Protein AF-A0A925LRU7-F1 (afdb_monomer_lite)

pLDDT: mean 85.15, std 11.91, range [51.22, 96.12]

Structure (mmCIF, N/CA/C/O backbone):
data_AF-A0A925LRU7-F1
#
_entry.id   AF-A0A925LRU7-F1
#
loop_
_atom_site.group_PDB
_atom_site.id
_atom_site.type_symbol
_atom_site.label_atom_id
_atom_site.label_alt_id
_atom_site.label_comp_id
_atom_site.label_asym_id
_atom_site.label_entity_id
_atom_site.label_seq_id
_atom_site.pdbx_PDB_ins_code
_atom_site.Cartn_x
_atom_site.Cartn_y
_atom_site.Cartn_z
_atom_site.occupancy
_atom_site.B_iso_or_equiv
_atom_site.auth_seq_id
_atom_site.auth_comp_id
_atom_site.auth_asym_id
_atom_site.auth_atom_id
_atom_site.pdbx_PDB_model_num
ATOM 1 N N . MET A 1 1 ? 1.464 6.240 -2.979 1.00 68.75 1 MET A N 1
ATOM 2 C CA . MET A 1 1 ? 2.569 7.164 -2.579 1.00 68.75 1 MET A CA 1
ATOM 3 C C . MET A 1 1 ? 3.927 6.529 -2.891 1.00 68.75 1 MET A C 1
ATOM 5 O O . MET A 1 1 ? 3.988 5.312 -2.997 1.00 68.75 1 MET A O 1
ATOM 9 N N . SER A 1 2 ? 5.012 7.292 -3.079 1.00 68.50 2 SER A N 1
ATOM 10 C CA . SER A 1 2 ? 6.356 6.721 -3.311 1.00 68.50 2 SER A CA 1
ATOM 11 C C . SER A 1 2 ? 7.151 6.608 -2.010 1.00 68.50 2 SER A C 1
ATOM 13 O O . SER A 1 2 ? 7.086 7.507 -1.175 1.00 68.50 2 SER A O 1
ATOM 15 N N . VAL A 1 3 ? 7.921 5.531 -1.853 1.00 72.81 3 VAL A N 1
ATOM 16 C CA . VAL A 1 3 ? 8.814 5.321 -0.700 1.00 72.81 3 VAL A CA 1
ATOM 17 C C . VAL A 1 3 ? 10.256 5.408 -1.173 1.00 72.81 3 VAL A C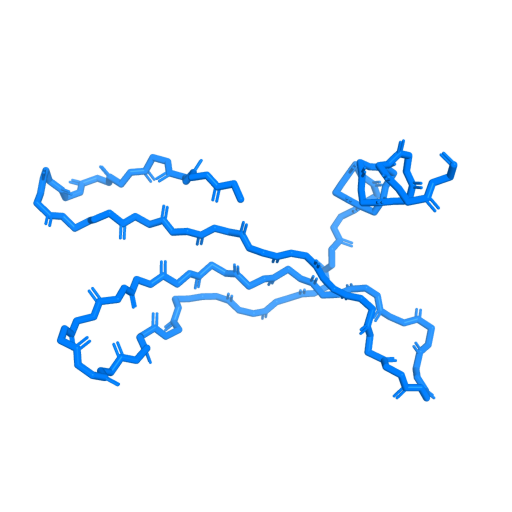 1
ATOM 19 O O . VAL A 1 3 ? 10.582 4.923 -2.259 1.00 72.81 3 VAL A O 1
ATOM 22 N N . GLU A 1 4 ? 11.127 6.005 -0.361 1.00 72.44 4 GLU A N 1
ATOM 23 C CA . GLU A 1 4 ? 12.555 6.024 -0.657 1.00 72.44 4 GLU A CA 1
ATOM 24 C C . GLU A 1 4 ? 13.115 4.603 -0.807 1.00 72.44 4 GLU A C 1
ATOM 26 O O . GLU A 1 4 ? 12.772 3.656 -0.088 1.00 72.44 4 GLU A O 1
ATOM 31 N N . SER A 1 5 ? 13.983 4.452 -1.800 1.00 63.62 5 SER A N 1
ATOM 32 C CA . SER A 1 5 ? 14.648 3.200 -2.113 1.00 63.62 5 SER A CA 1
ATOM 33 C C . SER A 1 5 ? 16.140 3.374 -1.912 1.00 63.62 5 SER A C 1
ATOM 35 O O . SER A 1 5 ? 16.745 4.276 -2.478 1.00 63.62 5 SER A O 1
ATOM 37 N N . HIS A 1 6 ? 16.757 2.455 -1.171 1.00 65.56 6 HIS A N 1
ATOM 38 C CA . HIS A 1 6 ? 18.216 2.391 -1.045 1.00 65.56 6 HIS A CA 1
ATOM 39 C C . HIS A 1 6 ? 18.916 1.937 -2.340 1.00 65.56 6 HIS A C 1
ATOM 41 O O . HIS A 1 6 ? 20.138 1.832 -2.373 1.00 65.56 6 HIS A O 1
ATOM 47 N N . ARG A 1 7 ? 18.160 1.624 -3.403 1.00 65.19 7 ARG A N 1
ATOM 48 C CA . ARG A 1 7 ? 18.691 1.265 -4.721 1.00 65.19 7 ARG A CA 1
ATOM 49 C C . ARG A 1 7 ? 18.341 2.372 -5.719 1.00 65.19 7 ARG A C 1
ATOM 51 O O . ARG A 1 7 ? 17.153 2.547 -5.994 1.00 65.19 7 ARG A O 1
ATOM 58 N N . PRO A 1 8 ? 19.334 3.065 -6.305 1.00 64.56 8 PRO A N 1
ATOM 59 C CA . PRO A 1 8 ? 19.118 4.286 -7.090 1.00 64.56 8 PRO A CA 1
ATOM 60 C C . PRO A 1 8 ? 18.259 4.104 -8.353 1.00 64.56 8 PRO A C 1
ATOM 62 O O . PRO A 1 8 ? 17.741 5.081 -8.881 1.00 64.56 8 PRO A O 1
ATOM 65 N N . HIS A 1 9 ? 18.058 2.868 -8.822 1.00 72.12 9 HIS A N 1
ATOM 66 C CA . HIS A 1 9 ? 17.305 2.570 -10.049 1.00 72.12 9 HIS A CA 1
ATOM 67 C C . HIS A 1 9 ? 16.002 1.793 -9.818 1.00 72.12 9 HIS A C 1
ATOM 69 O O . HIS A 1 9 ? 15.324 1.439 -10.777 1.00 72.12 9 HIS A O 1
ATOM 75 N N . GLU A 1 10 ? 15.632 1.506 -8.567 1.00 76.50 10 GLU A N 1
ATOM 76 C CA . GLU A 1 10 ? 14.438 0.712 -8.261 1.00 76.50 10 GLU A CA 1
ATOM 77 C C . GLU A 1 10 ? 13.441 1.564 -7.478 1.00 76.50 10 GLU A C 1
ATOM 79 O O . GLU A 1 10 ? 13.546 1.703 -6.257 1.00 76.50 10 GLU A O 1
ATOM 84 N N . ARG A 1 11 ? 12.471 2.154 -8.188 1.00 89.00 11 ARG A N 1
ATOM 85 C CA . ARG A 1 11 ? 11.396 2.937 -7.569 1.00 89.00 11 ARG A CA 1
ATOM 86 C C . ARG A 1 11 ? 10.518 2.025 -6.715 1.00 89.00 11 ARG A C 1
ATOM 88 O O . ARG A 1 11 ? 10.109 0.950 -7.163 1.00 89.00 11 ARG A O 1
ATOM 95 N N . ARG A 1 12 ? 10.214 2.472 -5.497 1.00 91.62 12 ARG A N 1
ATOM 96 C CA . ARG A 1 12 ? 9.293 1.790 -4.587 1.00 91.62 12 ARG A CA 1
ATOM 97 C C . ARG A 1 12 ? 8.002 2.571 -4.448 1.00 91.62 12 ARG A C 1
ATOM 99 O O . ARG A 1 12 ? 7.998 3.798 -4.339 1.00 91.62 12 ARG A O 1
ATOM 106 N N . TRP A 1 13 ? 6.924 1.818 -4.406 1.00 93.12 13 TRP A N 1
ATOM 107 C CA . TRP A 1 13 ? 5.570 2.300 -4.242 1.00 93.12 13 TRP A CA 1
ATOM 108 C C . TRP A 1 13 ? 5.017 1.773 -2.930 1.00 93.12 13 TRP A C 1
ATOM 110 O O . TRP A 1 13 ? 5.407 0.695 -2.470 1.00 93.12 13 TRP A O 1
ATOM 120 N N . LEU A 1 14 ? 4.132 2.558 -2.331 1.00 93.69 14 LEU A N 1
ATOM 121 C CA . LEU A 1 14 ? 3.339 2.156 -1.189 1.00 93.69 14 LEU A CA 1
ATOM 122 C C . LEU A 1 14 ? 1.882 2.504 -1.436 1.00 93.69 14 LEU A C 1
ATOM 124 O O . LEU A 1 14 ? 1.558 3.669 -1.691 1.00 93.69 14 LEU A O 1
ATOM 128 N N . ASP A 1 15 ? 1.049 1.479 -1.310 1.00 93.62 15 ASP A N 1
ATOM 129 C CA . ASP A 1 15 ? -0.401 1.567 -1.406 1.00 93.62 15 ASP A CA 1
ATOM 130 C C . ASP A 1 15 ? -1.040 1.069 -0.115 1.00 93.62 15 ASP A C 1
ATOM 132 O O . ASP A 1 15 ? -0.514 0.193 0.579 1.00 93.62 15 ASP A O 1
ATOM 136 N N . ILE A 1 16 ? -2.171 1.679 0.222 1.00 94.12 16 ILE A N 1
ATOM 137 C CA . ILE A 1 16 ? -2.965 1.362 1.403 1.00 94.12 16 ILE A CA 1
ATOM 138 C C . ILE A 1 16 ? -4.376 1.072 0.912 1.00 94.12 16 ILE A C 1
ATOM 140 O O . ILE A 1 16 ? -4.899 1.823 0.092 1.00 94.12 16 ILE A O 1
ATOM 144 N N . ALA A 1 17 ? -4.965 -0.018 1.391 1.00 93.00 17 ALA A N 1
ATOM 145 C CA . ALA A 1 17 ? -6.311 -0.415 1.008 1.00 93.00 17 ALA A CA 1
ATOM 146 C C . ALA A 1 17 ? -7.021 -1.134 2.153 1.00 93.00 17 ALA A C 1
ATOM 148 O O . ALA A 1 17 ? -6.398 -1.861 2.934 1.00 93.00 17 ALA A O 1
ATOM 149 N N . GLU A 1 18 ? -8.333 -0.945 2.233 1.00 92.50 18 GLU A N 1
ATOM 150 C CA . GLU A 1 18 ? -9.204 -1.847 2.979 1.00 92.50 18 GLU A CA 1
ATOM 151 C C . GLU A 1 18 ? -9.363 -3.172 2.238 1.00 92.50 18 GLU A C 1
ATOM 153 O O . GLU A 1 18 ? -9.477 -3.209 1.012 1.00 92.50 18 GLU A O 1
ATOM 158 N N . VAL A 1 19 ? -9.393 -4.266 2.992 1.00 88.69 19 VAL A N 1
ATOM 159 C CA . VAL A 1 19 ? -9.728 -5.584 2.455 1.00 88.69 19 VAL A CA 1
ATOM 160 C C . VAL A 1 19 ? -11.210 -5.822 2.698 1.00 88.69 19 VAL A C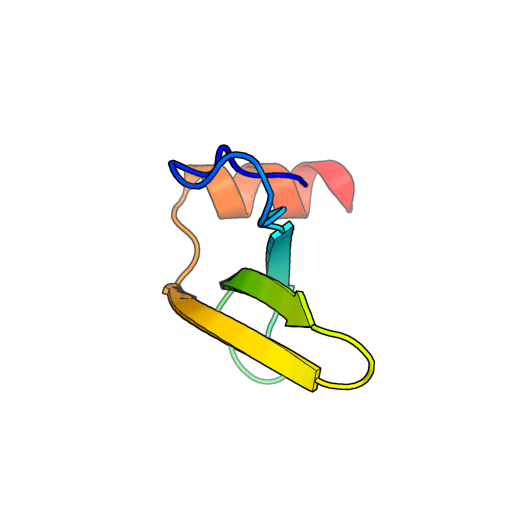 1
ATOM 162 O O . VAL A 1 19 ? -11.626 -6.027 3.833 1.00 88.69 19 VAL A O 1
ATOM 165 N N . SER A 1 20 ? -12.023 -5.779 1.642 1.00 78.62 20 SER A N 1
ATOM 166 C CA . SER A 1 20 ? -13.466 -6.012 1.763 1.00 78.62 20 SER A CA 1
ATOM 167 C C . SER A 1 20 ? -13.761 -7.354 2.441 1.00 78.62 20 SER A C 1
ATOM 169 O O . SER A 1 20 ? -13.168 -8.374 2.097 1.00 78.62 20 SER A O 1
ATOM 171 N N . GLY A 1 21 ? -14.689 -7.344 3.402 1.00 74.75 21 GLY A N 1
ATOM 172 C CA . GLY A 1 21 ? -15.040 -8.514 4.217 1.00 74.75 21 GLY A CA 1
ATOM 173 C C . GLY A 1 21 ? -14.255 -8.636 5.528 1.00 74.75 21 GLY A C 1
ATOM 174 O O . GLY A 1 21 ? -14.675 -9.379 6.406 1.00 74.75 21 GLY A O 1
ATOM 175 N N . GLU A 1 22 ? -13.186 -7.856 5.707 1.00 70.31 22 GLU A N 1
ATOM 176 C CA . GLU A 1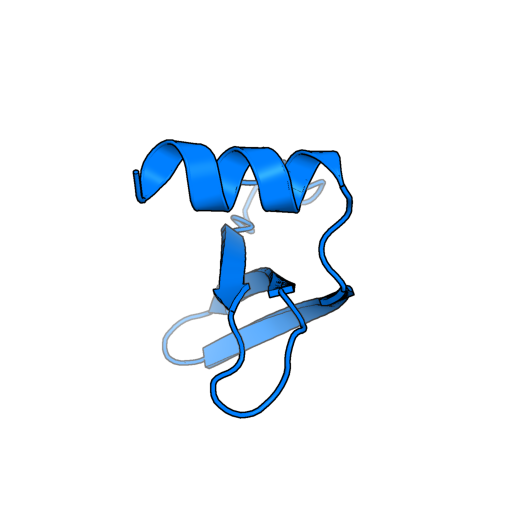 22 ? -12.380 -7.805 6.928 1.00 70.31 22 GLU A CA 1
ATOM 177 C C . GLU A 1 22 ? -12.236 -6.348 7.397 1.00 70.31 22 GLU A C 1
ATOM 179 O O . GLU A 1 22 ? -12.003 -5.443 6.600 1.00 70.31 22 GLU A O 1
ATOM 184 N N . VAL A 1 23 ? -12.306 -6.079 8.707 1.00 77.50 23 VAL A N 1
ATOM 185 C CA . VAL A 1 23 ? -12.078 -4.720 9.260 1.00 77.50 23 VAL A CA 1
ATOM 186 C C . VAL A 1 23 ? -10.571 -4.434 9.357 1.00 77.50 23 VAL A C 1
ATOM 188 O O . VAL A 1 23 ? -10.034 -4.041 10.396 1.00 77.50 23 VAL A O 1
ATOM 191 N N . VAL A 1 24 ? -9.839 -4.728 8.283 1.00 88.12 24 VAL A N 1
ATOM 192 C CA . VAL A 1 24 ? -8.383 -4.642 8.234 1.00 88.12 24 VAL A CA 1
ATOM 193 C C . VAL A 1 24 ? -7.959 -3.807 7.036 1.00 88.12 24 VAL A C 1
ATOM 195 O O . VAL A 1 24 ? -8.140 -4.179 5.881 1.00 88.12 24 VAL A O 1
ATOM 198 N N . THR A 1 25 ? -7.301 -2.692 7.333 1.00 92.56 25 THR A N 1
ATOM 199 C CA . THR A 1 25 ? -6.547 -1.919 6.348 1.00 92.56 25 THR A CA 1
ATOM 200 C C . THR A 1 25 ? -5.137 -2.498 6.226 1.00 92.56 25 THR A C 1
ATOM 202 O O . THR A 1 25 ? -4.438 -2.662 7.236 1.00 92.56 25 THR A O 1
ATOM 205 N N . LEU A 1 26 ? -4.695 -2.783 5.005 1.00 95.44 26 LEU A N 1
ATOM 206 C CA . LEU A 1 26 ? -3.346 -3.253 4.705 1.00 95.44 26 LEU A CA 1
ATOM 207 C C . LEU A 1 26 ? -2.516 -2.162 4.034 1.00 95.44 26 LEU A C 1
ATOM 209 O O . LEU A 1 26 ? -3.036 -1.259 3.386 1.00 95.44 26 LEU A O 1
ATOM 213 N N . THR A 1 27 ? -1.205 -2.283 4.185 1.00 96.00 27 THR A N 1
ATOM 214 C CA . THR A 1 27 ? -0.203 -1.492 3.482 1.00 96.00 27 THR A CA 1
ATOM 215 C C . THR A 1 27 ? 0.697 -2.436 2.696 1.00 96.00 27 THR A C 1
ATOM 217 O O . THR A 1 27 ? 1.253 -3.379 3.268 1.00 96.00 27 THR A O 1
ATOM 220 N N . LEU A 1 28 ? 0.846 -2.169 1.400 1.00 96.12 28 LEU A N 1
ATOM 221 C CA . LEU A 1 28 ? 1.710 -2.902 0.483 1.00 96.12 28 LEU A CA 1
ATOM 222 C C . LEU A 1 28 ? 2.862 -2.004 0.045 1.00 96.12 28 LEU A C 1
ATOM 224 O O . LEU A 1 28 ? 2.631 -0.958 -0.553 1.00 96.12 28 LEU A O 1
ATOM 228 N N . THR A 1 29 ? 4.094 -2.453 0.265 1.00 95.56 29 THR A N 1
ATOM 229 C CA . THR A 1 29 ? 5.284 -1.877 -0.369 1.00 95.56 29 THR A CA 1
ATOM 230 C C . THR A 1 29 ? 5.717 -2.777 -1.516 1.00 95.56 29 THR A C 1
ATOM 232 O O . THR A 1 29 ? 5.921 -3.979 -1.319 1.00 95.56 29 THR A O 1
ATOM 235 N N . TYR A 1 30 ? 5.905 -2.210 -2.704 1.00 94.94 30 TYR A N 1
ATOM 236 C CA . TYR A 1 30 ? 6.238 -2.971 -3.907 1.00 94.94 30 TYR A CA 1
ATOM 237 C C . TYR A 1 30 ? 7.112 -2.181 -4.881 1.00 94.94 30 TYR A C 1
ATOM 239 O O . TYR A 1 30 ? 7.350 -0.982 -4.731 1.00 94.94 30 TYR A O 1
ATOM 247 N N . THR A 1 31 ? 7.613 -2.881 -5.890 1.00 94.44 31 THR A N 1
ATOM 248 C CA . THR A 1 31 ? 8.262 -2.286 -7.058 1.00 94.44 31 THR A CA 1
ATOM 249 C C . THR A 1 31 ? 7.720 -2.931 -8.331 1.00 94.44 31 THR A C 1
ATOM 251 O O . THR A 1 31 ? 7.301 -4.091 -8.313 1.00 94.44 31 THR A O 1
ATOM 254 N N . LEU A 1 32 ? 7.705 -2.165 -9.420 1.00 92.56 32 LEU A N 1
ATOM 255 C CA . LEU A 1 32 ? 7.262 -2.609 -10.740 1.00 92.56 32 LEU A CA 1
ATOM 256 C C . LEU A 1 32 ? 8.486 -2.997 -11.573 1.00 92.56 32 LEU A C 1
ATOM 258 O O . LEU A 1 32 ? 9.458 -2.243 -11.626 1.00 92.56 32 LEU A O 1
ATOM 262 N N . ARG A 1 33 ? 8.444 -4.165 -12.217 1.00 90.56 33 ARG A N 1
ATOM 263 C CA . ARG A 1 33 ? 9.515 -4.685 -13.077 1.00 90.56 33 ARG A CA 1
ATOM 264 C C . ARG A 1 33 ? 8.910 -5.218 -14.371 1.00 90.56 33 ARG A C 1
ATOM 266 O O . ARG A 1 33 ? 8.527 -6.380 -14.432 1.00 90.56 33 ARG A O 1
ATOM 273 N N . GLY A 1 34 ? 8.823 -4.365 -15.390 1.00 89.06 34 GLY A N 1
ATOM 274 C CA . GLY A 1 34 ? 8.106 -4.709 -16.618 1.00 89.06 34 GLY A CA 1
ATOM 275 C C . GLY A 1 34 ? 6.625 -4.952 -16.320 1.00 89.06 34 GLY A C 1
ATOM 276 O O . GLY A 1 34 ? 5.954 -4.062 -15.802 1.00 89.06 34 GLY A O 1
ATOM 277 N N . ASP A 1 35 ? 6.152 -6.160 -16.604 1.00 93.62 35 ASP A N 1
ATOM 278 C CA . ASP A 1 35 ? 4.794 -6.651 -16.347 1.00 93.62 35 ASP A CA 1
ATOM 279 C C . ASP A 1 35 ? 4.619 -7.300 -14.960 1.00 93.62 35 ASP A C 1
ATOM 281 O O . ASP A 1 35 ? 3.505 -7.651 -14.570 1.00 93.62 35 ASP A O 1
ATOM 285 N N . ALA A 1 36 ? 5.697 -7.430 -14.182 1.00 93.88 36 ALA A N 1
ATOM 286 C CA . ALA A 1 36 ? 5.666 -8.056 -12.869 1.00 93.88 36 ALA A CA 1
ATOM 287 C C . ALA A 1 36 ? 5.597 -7.034 -11.722 1.00 93.88 36 ALA A C 1
ATOM 289 O O . ALA A 1 36 ? 6.343 -6.049 -11.668 1.00 93.88 36 ALA A O 1
ATOM 290 N N . VAL A 1 37 ? 4.765 -7.341 -10.724 1.00 94.31 37 VAL A N 1
ATOM 291 C CA . VAL A 1 37 ? 4.760 -6.668 -9.419 1.00 94.31 37 VAL A CA 1
ATOM 292 C C . VAL A 1 37 ? 5.594 -7.490 -8.442 1.00 94.31 37 VAL A C 1
ATOM 294 O O . VAL A 1 37 ? 5.250 -8.624 -8.112 1.00 94.31 37 VAL A O 1
ATOM 297 N N . ARG A 1 38 ? 6.688 -6.918 -7.929 1.00 94.06 38 ARG A N 1
ATOM 298 C CA . ARG A 1 38 ? 7.451 -7.530 -6.836 1.00 94.06 38 ARG A CA 1
ATOM 299 C C . ARG A 1 38 ? 6.988 -6.952 -5.506 1.00 94.06 38 ARG A C 1
ATOM 301 O O . ARG A 1 38 ? 7.350 -5.827 -5.151 1.00 94.06 38 ARG A O 1
ATOM 308 N N . CYS A 1 39 ? 6.259 -7.758 -4.743 1.00 95.06 39 CYS A N 1
ATOM 309 C CA . CYS A 1 39 ? 5.910 -7.447 -3.362 1.00 95.06 39 CYS A CA 1
ATOM 310 C C . CYS A 1 39 ? 7.170 -7.460 -2.483 1.00 95.06 39 CYS A C 1
ATOM 312 O O . CYS A 1 39 ? 7.959 -8.405 -2.515 1.00 95.06 39 CYS A O 1
ATOM 314 N N . ILE A 1 40 ? 7.368 -6.395 -1.708 1.00 94.50 40 ILE A N 1
ATOM 315 C CA . ILE A 1 40 ? 8.479 -6.259 -0.755 1.00 94.50 40 ILE A CA 1
ATOM 316 C C . ILE A 1 40 ? 7.971 -6.495 0.669 1.00 94.50 40 ILE A C 1
ATOM 318 O O . ILE A 1 40 ? 8.634 -7.159 1.458 1.00 94.50 40 ILE A O 1
ATOM 322 N N . SER A 1 41 ? 6.799 -5.953 1.004 1.00 95.38 41 SER A N 1
ATOM 323 C CA . SER A 1 41 ? 6.173 -6.108 2.318 1.00 95.38 41 SER A CA 1
ATOM 324 C C . SER A 1 41 ? 4.664 -5.946 2.196 1.00 95.38 41 SER A C 1
ATOM 326 O O . SER A 1 41 ? 4.214 -5.007 1.545 1.00 95.38 41 SER A O 1
ATOM 328 N N . LEU A 1 42 ? 3.903 -6.828 2.841 1.00 95.56 42 LEU A N 1
ATOM 329 C CA . LEU A 1 42 ? 2.462 -6.694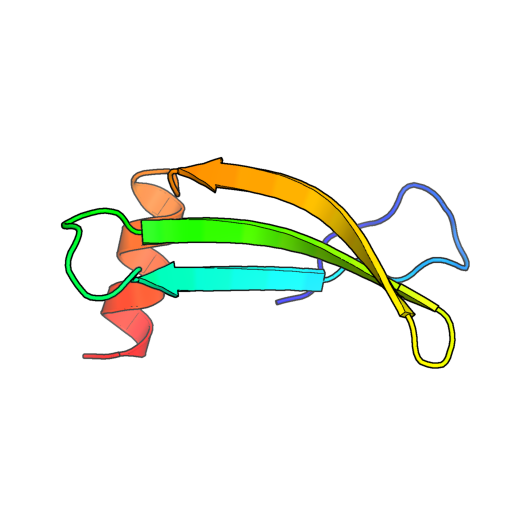 3.032 1.00 95.56 42 LEU A CA 1
ATOM 330 C C . LEU A 1 42 ? 2.169 -6.853 4.521 1.00 95.56 42 LEU A C 1
ATOM 332 O O . LEU A 1 42 ? 2.558 -7.849 5.131 1.00 95.56 42 LEU A O 1
ATOM 336 N N . ARG A 1 43 ? 1.509 -5.864 5.119 1.00 95.38 43 ARG A N 1
ATOM 337 C CA . ARG A 1 43 ? 1.213 -5.868 6.556 1.00 95.38 43 ARG A CA 1
ATOM 338 C C . ARG A 1 43 ? -0.027 -5.054 6.880 1.00 95.38 43 ARG A C 1
ATOM 340 O O . ARG A 1 43 ? -0.473 -4.246 6.071 1.00 95.38 43 ARG A O 1
ATOM 347 N N . LYS A 1 44 ? -0.530 -5.198 8.108 1.00 95.06 44 LYS A N 1
ATOM 348 C CA . LYS A 1 44 ? -1.542 -4.283 8.649 1.00 95.06 44 LYS A CA 1
ATOM 349 C C . LYS A 1 44 ? -1.018 -2.846 8.624 1.00 95.06 44 LYS A C 1
ATOM 351 O O . LYS A 1 44 ? 0.141 -2.591 8.971 1.00 95.06 44 LYS A O 1
ATOM 356 N N . ALA A 1 45 ? -1.878 -1.919 8.221 1.00 94.44 45 ALA A N 1
ATOM 357 C CA . ALA A 1 45 ? -1.590 -0.497 8.267 1.00 94.44 45 ALA A CA 1
ATOM 358 C C . ALA A 1 45 ? -1.484 -0.040 9.728 1.00 94.44 45 ALA A C 1
ATOM 360 O O . ALA A 1 45 ? -2.293 -0.420 10.583 1.00 94.44 45 ALA A O 1
ATOM 361 N N . SER A 1 46 ? -0.490 0.791 10.022 1.00 92.94 46 SER A N 1
ATOM 362 C CA . SER A 1 46 ? -0.360 1.475 11.309 1.00 92.94 46 SER A CA 1
ATOM 363 C C . SER A 1 46 ? -1.520 2.452 11.530 1.00 92.94 46 SER A C 1
ATOM 365 O O . SER A 1 46 ? -2.215 2.837 10.593 1.00 92.94 46 SER A O 1
ATOM 367 N N . ARG A 1 47 ? -1.726 2.913 12.772 1.00 90.44 47 ARG A N 1
ATOM 368 C CA . ARG A 1 47 ? -2.771 3.912 13.070 1.00 90.44 47 ARG A CA 1
ATOM 369 C C . ARG A 1 47 ? -2.624 5.171 12.206 1.00 90.44 47 ARG A C 1
ATOM 371 O O . ARG A 1 47 ? -3.625 5.659 11.700 1.00 90.44 47 ARG A O 1
ATOM 378 N N . LYS A 1 48 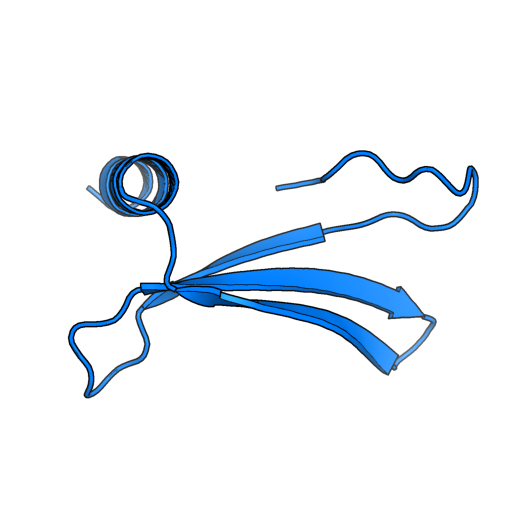? -1.390 5.648 12.001 1.00 90.81 48 LYS A N 1
ATOM 379 C CA . LYS A 1 48 ? -1.093 6.821 11.164 1.00 90.81 48 LYS A CA 1
ATOM 380 C C . LYS A 1 48 ? -1.462 6.585 9.696 1.00 90.81 48 LYS A C 1
ATOM 382 O O . LYS A 1 48 ? -2.110 7.430 9.095 1.00 90.81 48 LYS A O 1
ATOM 387 N N . GLU A 1 49 ? -1.083 5.437 9.138 1.00 91.62 49 GLU A N 1
ATOM 388 C CA . GLU A 1 49 ? -1.406 5.059 7.753 1.00 91.62 49 GLU A CA 1
ATOM 389 C C . GLU A 1 49 ? -2.912 4.904 7.535 1.00 91.62 49 GLU A C 1
ATOM 391 O O . GLU A 1 49 ? -3.433 5.392 6.537 1.00 91.62 49 GLU A O 1
ATOM 396 N N . ARG A 1 50 ? -3.625 4.303 8.498 1.00 90.56 50 ARG A N 1
ATOM 397 C CA . ARG A 1 50 ? -5.091 4.230 8.468 1.00 90.56 50 ARG A CA 1
ATOM 398 C C . ARG A 1 50 ? -5.720 5.618 8.454 1.00 90.56 50 ARG A C 1
ATOM 400 O O . ARG A 1 50 ? -6.548 5.893 7.600 1.00 90.56 50 ARG A O 1
ATOM 407 N N . SER A 1 51 ? -5.310 6.504 9.363 1.00 88.94 51 SER A N 1
ATOM 408 C CA . SER A 1 51 ? -5.845 7.870 9.413 1.00 88.94 51 SER A CA 1
ATOM 409 C C . SER A 1 51 ? -5.606 8.645 8.117 1.00 88.94 51 SER A C 1
ATOM 411 O O . SER A 1 51 ? -6.499 9.361 7.683 1.00 88.94 51 SER A O 1
ATOM 413 N N . LEU A 1 52 ? -4.438 8.483 7.485 1.00 86.50 52 LEU A N 1
ATOM 414 C CA . LEU A 1 52 ? -4.164 9.085 6.178 1.00 86.50 52 LEU A CA 1
ATOM 415 C C . LEU A 1 52 ? -5.097 8.533 5.101 1.00 86.50 52 LEU A C 1
ATOM 417 O O . LEU A 1 52 ? -5.670 9.311 4.355 1.00 86.50 52 LEU A O 1
ATOM 421 N N . TYR A 1 53 ? -5.278 7.214 5.039 1.00 85.88 53 TYR A N 1
ATOM 422 C CA . TYR A 1 53 ? -6.151 6.585 4.050 1.00 85.88 53 TYR A CA 1
ATOM 423 C C . TYR A 1 53 ? -7.607 7.059 4.170 1.00 85.88 53 TYR A C 1
ATOM 425 O O . TYR A 1 53 ? -8.187 7.515 3.191 1.00 85.88 53 TYR A O 1
ATOM 433 N N . TYR A 1 54 ? -8.175 7.035 5.379 1.00 84.69 54 TYR A N 1
ATOM 434 C CA . TYR A 1 54 ? -9.5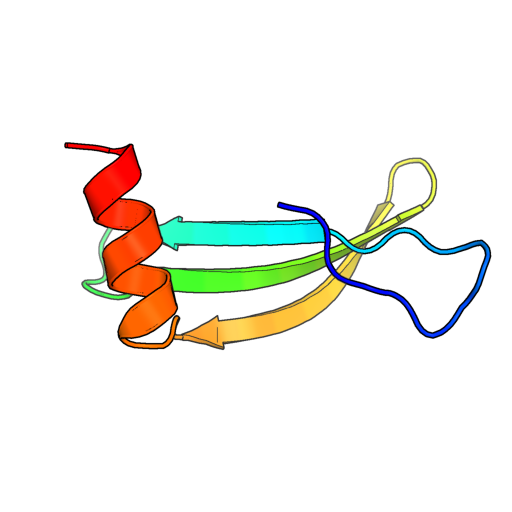57 7.476 5.591 1.00 84.69 54 TYR A CA 1
ATOM 435 C C . TYR A 1 54 ? -9.739 8.982 5.432 1.00 84.69 54 TYR A C 1
ATOM 437 O O . TYR A 1 54 ? -10.755 9.399 4.898 1.00 84.69 54 TYR A O 1
ATOM 445 N N . GLY A 1 55 ? -8.759 9.796 5.837 1.00 79.50 55 GLY A N 1
ATOM 446 C CA . GLY A 1 55 ? -8.817 11.248 5.651 1.00 79.50 55 GLY A CA 1
ATOM 447 C C . GLY A 1 55 ? -8.645 11.706 4.197 1.00 79.50 55 GLY A C 1
ATOM 448 O O . GLY A 1 55 ? -8.855 12.876 3.905 1.00 79.50 55 GLY A O 1
ATOM 449 N N . GLN A 1 56 ? -8.226 10.818 3.288 1.00 62.75 56 GLN A N 1
ATOM 450 C CA . GLN A 1 56 ? -8.226 11.060 1.838 1.00 62.75 56 GLN A CA 1
ATOM 451 C C . GLN A 1 56 ? -9.521 10.573 1.162 1.00 62.75 56 GLN A C 1
ATOM 453 O O . GLN A 1 56 ? -9.798 10.983 0.040 1.00 62.75 56 GLN A O 1
ATOM 458 N N . ASN A 1 57 ? -10.298 9.718 1.838 1.00 55.84 57 ASN A N 1
ATOM 459 C CA . ASN A 1 57 ? -11.538 9.109 1.343 1.00 55.84 57 ASN A CA 1
ATOM 460 C C . ASN A 1 57 ? -12.808 9.669 2.024 1.00 55.84 57 ASN A C 1
ATOM 462 O O . ASN A 1 57 ? -13.885 9.093 1.864 1.00 55.84 57 ASN A O 1
ATOM 466 N N . SER A 1 58 ? -12.680 10.745 2.804 1.00 51.22 58 SER A N 1
ATOM 467 C CA . SER A 1 58 ? -13.767 11.438 3.516 1.00 51.22 58 SER A CA 1
ATOM 468 C C . SER A 1 58 ? -14.183 12.730 2.833 1.00 51.22 58 SER A C 1
ATOM 470 O O . SER A 1 58 ? -13.255 13.459 2.416 1.00 51.22 58 SER A O 1
#

Radius of gyration: 12.65 Å; chains: 1; bounding box: 34×20×30 Å

Sequence (58 aa):
MSVESHRPHERRWLDIAEVSGEVVTLTLTYTLRGDAVRCISLRKASRKERSLYYGQNS

Secondary structure (DSSP, 8-state):
-EE--SSTT--EEEEEEE-TTSS-EEEEEEEEETTEEEEEEEEEPPHHHHHHHHHH--

Foldseek 3Di:
DWDDDPDPPWTKDKDWDDDPPDPFIKIWIWTDDPPDIGTPDIDTDDPVRVCVVVVVVD